Protein AF-A0A929CIF5-F1 (afdb_monomer_lite)

Structure (mmCIF, N/CA/C/O backbone):
data_AF-A0A929CIF5-F1
#
_entry.id   AF-A0A929CIF5-F1
#
loop_
_atom_site.group_PDB
_atom_site.id
_atom_site.type_symbol
_atom_site.label_atom_id
_atom_site.label_alt_id
_atom_site.label_comp_id
_atom_site.label_asym_id
_atom_site.label_entity_id
_atom_site.label_seq_id
_atom_site.pdbx_PDB_ins_code
_atom_site.Cartn_x
_atom_site.Cartn_y
_atom_site.Cartn_z
_atom_site.occupancy
_atom_site.B_iso_or_equiv
_atom_site.auth_seq_id
_atom_site.auth_comp_id
_atom_site.auth_asym_id
_atom_site.auth_atom_id
_atom_site.pdbx_PDB_model_num
ATOM 1 N N . MET A 1 1 ? -17.040 -9.966 1.116 1.00 68.62 1 MET A N 1
ATOM 2 C CA . MET A 1 1 ? -15.971 -8.940 1.026 1.00 68.62 1 MET A CA 1
ATOM 3 C C . MET A 1 1 ? -16.470 -7.531 1.376 1.00 68.62 1 MET A C 1
ATOM 5 O O . MET A 1 1 ? -15.858 -6.894 2.222 1.00 68.62 1 MET A O 1
ATOM 9 N N . ALA A 1 2 ? -17.588 -7.058 0.804 1.00 80.56 2 ALA A N 1
ATOM 10 C CA . ALA A 1 2 ? -18.139 -5.721 1.087 1.00 80.56 2 ALA A CA 1
ATOM 11 C C . ALA A 1 2 ? -18.519 -5.490 2.566 1.00 80.56 2 ALA A C 1
ATOM 13 O O . ALA A 1 2 ? -18.175 -4.453 3.127 1.00 80.56 2 ALA A O 1
ATOM 14 N N . LEU A 1 3 ? -19.137 -6.483 3.222 1.00 84.88 3 LEU A N 1
ATOM 15 C CA . LEU A 1 3 ? -19.516 -6.393 4.639 1.00 84.88 3 LEU A CA 1
ATOM 16 C C . LEU A 1 3 ? -18.300 -6.181 5.561 1.00 84.88 3 LEU A C 1
ATOM 18 O O . LEU A 1 3 ? -18.328 -5.298 6.412 1.00 84.88 3 LEU A O 1
ATOM 22 N N . LYS A 1 4 ? -17.202 -6.917 5.327 1.00 90.88 4 LYS A N 1
ATOM 23 C CA . LYS A 1 4 ? -15.953 -6.776 6.095 1.00 90.88 4 LYS A CA 1
ATOM 24 C C . LYS A 1 4 ? -15.358 -5.369 5.957 1.00 90.88 4 LYS A C 1
ATOM 26 O O . LYS A 1 4 ? -14.992 -4.757 6.953 1.00 90.88 4 LYS A O 1
ATOM 31 N N . LYS A 1 5 ? -15.304 -4.830 4.733 1.00 93.94 5 LYS A N 1
ATOM 32 C CA . LYS A 1 5 ? -14.804 -3.466 4.469 1.00 93.94 5 LYS A CA 1
ATOM 33 C C . LYS A 1 5 ? -15.626 -2.411 5.214 1.00 93.94 5 LYS A C 1
ATOM 35 O O . LYS A 1 5 ? -15.058 -1.503 5.814 1.00 93.94 5 LYS A O 1
ATOM 40 N N . ALA A 1 6 ? -16.954 -2.548 5.203 1.00 95.12 6 ALA A N 1
ATOM 41 C CA . ALA A 1 6 ? -17.851 -1.641 5.915 1.00 95.12 6 ALA A CA 1
ATOM 42 C C . ALA A 1 6 ? -17.635 -1.689 7.438 1.00 95.12 6 ALA A C 1
ATOM 44 O O . ALA A 1 6 ? -17.570 -0.639 8.073 1.00 95.12 6 ALA A O 1
ATOM 45 N N . GLN A 1 7 ? -17.453 -2.885 8.005 1.00 96.81 7 GLN A N 1
ATOM 46 C CA . GLN A 1 7 ? -17.146 -3.067 9.427 1.00 96.81 7 GLN A CA 1
ATOM 47 C C . GLN A 1 7 ? -15.808 -2.424 9.813 1.00 96.81 7 GLN A C 1
ATOM 49 O O . GLN A 1 7 ? -15.767 -1.639 10.756 1.00 96.81 7 GLN A O 1
ATOM 54 N N . LEU A 1 8 ? -14.740 -2.674 9.047 1.00 97.25 8 LEU A N 1
ATOM 55 C CA . LEU A 1 8 ? -13.418 -2.080 9.289 1.00 97.25 8 LEU A CA 1
ATOM 56 C C . LEU A 1 8 ? -13.447 -0.551 9.195 1.00 97.25 8 LEU A C 1
ATOM 58 O O . LEU A 1 8 ? -12.872 0.136 10.037 1.00 97.25 8 LEU A O 1
ATOM 62 N N . LYS A 1 9 ? -14.162 -0.003 8.203 1.00 97.50 9 LYS A N 1
ATOM 63 C CA . LYS A 1 9 ? -14.380 1.445 8.087 1.00 97.50 9 LYS A CA 1
ATOM 64 C C . LYS A 1 9 ? -15.074 1.998 9.334 1.00 97.50 9 LYS A C 1
ATOM 66 O O . LYS A 1 9 ? -14.633 3.010 9.871 1.00 97.50 9 LYS A O 1
ATOM 71 N N . GLN A 1 10 ? -16.149 1.352 9.786 1.00 97.88 10 GLN A N 1
ATOM 72 C CA . GLN A 1 10 ? -16.899 1.799 10.958 1.00 97.88 10 GLN A CA 1
ATOM 73 C C . GLN A 1 10 ? -16.046 1.745 12.232 1.00 97.88 10 GLN A C 1
ATOM 75 O O . GLN A 1 10 ? -16.053 2.695 13.012 1.00 97.88 10 GLN A O 1
ATOM 80 N N . GLN A 1 11 ? -15.272 0.675 12.412 1.00 97.94 11 GLN A N 1
ATOM 81 C CA . GLN A 1 11 ? -14.344 0.525 13.529 1.00 97.94 11 GLN A CA 1
ATOM 82 C C . GLN A 1 11 ? -13.265 1.615 13.520 1.00 97.94 11 GLN A C 1
ATOM 84 O O . GLN A 1 11 ? -12.994 2.216 14.556 1.00 97.94 11 GLN A O 1
ATOM 89 N N . LEU A 1 12 ? -12.687 1.927 12.355 1.00 97.69 12 LEU A N 1
ATOM 90 C CA . LEU A 1 12 ? -11.681 2.982 12.227 1.00 97.69 12 LEU A CA 1
ATOM 91 C C . LEU A 1 12 ? -12.240 4.354 12.633 1.00 97.69 12 LEU A C 1
ATOM 93 O O . LEU A 1 12 ? -11.580 5.095 13.357 1.00 97.69 12 LEU A O 1
ATOM 97 N N . ILE A 1 13 ? -13.469 4.671 12.210 1.00 97.81 13 ILE A N 1
ATOM 98 C CA . ILE A 1 13 ? -14.163 5.910 12.595 1.00 97.81 13 ILE A CA 1
ATOM 99 C C . ILE A 1 13 ? -14.363 5.970 14.113 1.00 97.81 13 ILE A C 1
ATOM 101 O O . ILE A 1 13 ? -14.107 7.009 14.715 1.00 97.81 13 ILE A O 1
ATOM 105 N N . GLN A 1 14 ? -14.784 4.869 14.741 1.00 97.62 14 GLN A N 1
ATOM 106 C CA . GLN A 1 14 ? -14.979 4.808 16.193 1.00 97.62 14 GLN A CA 1
ATOM 107 C C . GLN A 1 14 ? -13.669 4.996 16.965 1.00 97.62 14 GLN A C 1
ATOM 109 O O . GLN A 1 14 ? -13.640 5.758 17.927 1.00 97.62 14 GLN A O 1
ATOM 114 N N . LEU A 1 15 ? -12.584 4.348 16.530 1.00 97.25 15 LEU A N 1
ATOM 115 C CA . LEU A 1 15 ? -11.267 4.484 17.159 1.00 97.25 15 LEU A CA 1
ATOM 116 C C . LEU A 1 15 ? -10.730 5.916 17.057 1.00 97.25 15 LEU A C 1
ATOM 118 O O . LEU A 1 15 ? -10.212 6.447 18.034 1.00 97.25 15 LEU A O 1
ATOM 122 N N . LEU A 1 16 ? -10.892 6.555 15.895 1.00 95.94 16 LEU A N 1
ATOM 123 C CA . LEU A 1 16 ? -10.506 7.954 15.703 1.00 95.94 16 LEU A CA 1
ATOM 124 C C . LEU A 1 16 ? -11.373 8.912 16.528 1.00 95.94 16 LEU A C 1
ATOM 126 O O . LEU A 1 16 ? -10.845 9.857 17.100 1.00 95.94 16 LEU A O 1
ATOM 130 N N . ALA A 1 17 ? -12.682 8.666 16.623 1.00 94.88 17 ALA A N 1
ATOM 131 C CA . ALA A 1 17 ? -13.584 9.481 17.438 1.00 94.88 17 ALA A CA 1
ATOM 132 C C . ALA A 1 17 ? -13.286 9.375 18.944 1.00 94.88 17 ALA A C 1
ATOM 134 O O . ALA A 1 17 ? -13.526 10.327 19.680 1.00 94.88 17 ALA A O 1
ATOM 135 N N . ALA A 1 18 ? -12.757 8.235 19.397 1.00 92.19 18 ALA A N 1
ATOM 136 C CA . ALA A 1 18 ? -12.335 8.026 20.779 1.00 92.19 18 ALA A CA 1
ATOM 137 C C . ALA A 1 18 ? -10.953 8.629 21.101 1.00 92.19 18 ALA A C 1
ATOM 139 O O . ALA A 1 18 ? -10.559 8.657 22.266 1.00 92.19 18 ALA A O 1
ATOM 140 N N . PHE A 1 19 ? -10.197 9.094 20.100 1.00 93.00 19 PHE A N 1
ATOM 141 C CA . PHE A 1 19 ? -8.887 9.701 20.314 1.00 93.00 19 PHE A CA 1
ATOM 142 C C . PHE A 1 19 ? -9.020 11.149 20.813 1.00 93.00 19 PHE A C 1
ATOM 144 O O . PHE A 1 19 ? -9.493 12.036 20.102 1.00 93.00 19 PHE A O 1
ATOM 151 N N . GLU A 1 20 ? -8.564 11.408 22.038 1.00 86.31 20 GLU A N 1
ATOM 152 C CA . GLU A 1 20 ? -8.630 12.729 22.667 1.00 86.31 20 GLU A CA 1
ATOM 153 C C . GLU A 1 20 ? -7.431 13.615 22.284 1.00 86.31 20 GLU A C 1
ATOM 155 O O . GLU A 1 20 ? -6.310 13.412 22.747 1.00 86.31 20 GLU A O 1
ATOM 160 N N . THR A 1 21 ? -7.671 14.670 21.501 1.00 77.81 21 THR A N 1
ATOM 161 C CA . THR A 1 21 ? -6.631 15.618 21.047 1.00 77.81 21 THR A CA 1
ATOM 162 C C . THR A 1 21 ? -6.107 16.559 22.139 1.00 77.81 21 THR A C 1
ATOM 164 O O . THR A 1 21 ? -5.031 17.132 21.988 1.00 77.81 21 THR A O 1
ATOM 167 N N . GLY A 1 22 ? -6.851 16.720 23.239 1.00 75.56 22 GLY A N 1
ATOM 168 C CA . GLY A 1 22 ? -6.500 17.570 24.386 1.00 75.56 22 GLY A CA 1
ATOM 169 C C . GLY A 1 22 ? -6.109 16.797 25.648 1.00 75.56 22 GLY A C 1
ATOM 170 O O . GLY A 1 22 ? -6.148 17.362 26.742 1.00 75.56 22 GLY A O 1
ATOM 171 N N . SER A 1 23 ? -5.806 15.501 25.525 1.00 74.31 23 SER A N 1
ATOM 172 C CA . SER A 1 23 ? -5.568 14.637 26.681 1.00 74.31 23 SER A CA 1
ATOM 173 C C . SER A 1 23 ? -4.363 15.098 27.510 1.00 74.31 23 SER A C 1
ATOM 175 O O . SER A 1 23 ? -3.307 15.426 26.972 1.00 74.31 23 SER A O 1
ATOM 177 N N . ARG A 1 24 ? -4.495 15.062 28.844 1.00 83.12 24 ARG A N 1
ATOM 178 C CA . ARG A 1 24 ? -3.364 15.236 29.781 1.00 83.12 24 ARG A CA 1
ATOM 179 C C . ARG A 1 24 ? -2.474 13.990 29.874 1.00 83.12 24 ARG A C 1
ATOM 181 O O . ARG A 1 24 ? -1.503 14.001 30.628 1.00 83.12 24 ARG A O 1
ATOM 188 N N . ALA A 1 25 ? -2.827 12.916 29.167 1.00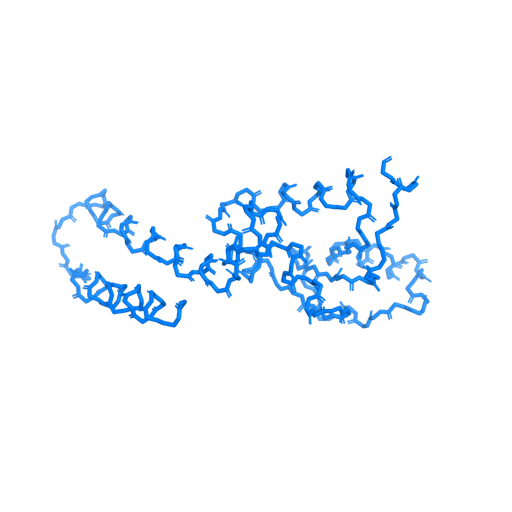 83.81 25 ALA A N 1
ATOM 189 C CA . ALA A 1 25 ? -2.033 11.700 29.102 1.00 83.81 25 ALA A CA 1
ATOM 190 C C . ALA A 1 25 ? -0.638 11.974 28.518 1.00 83.81 25 ALA A C 1
ATOM 192 O O . ALA A 1 25 ? -0.459 12.854 27.673 1.00 83.81 25 ALA A O 1
ATOM 193 N N . ASP A 1 26 ? 0.352 11.196 28.950 1.00 92.38 26 ASP A N 1
ATOM 194 C CA . ASP A 1 26 ? 1.717 11.307 28.446 1.00 92.38 26 ASP A CA 1
ATOM 195 C C . ASP A 1 26 ? 1.830 10.873 26.970 1.00 92.38 26 ASP A C 1
ATOM 197 O O . ASP A 1 26 ? 0.973 10.164 26.431 1.00 92.38 26 ASP A O 1
ATOM 201 N N . LEU A 1 27 ? 2.930 11.269 26.319 1.00 92.44 27 LEU A N 1
ATOM 202 C CA . LEU A 1 27 ? 3.179 11.006 24.898 1.00 92.44 27 LEU A CA 1
ATOM 203 C C . LEU A 1 27 ? 3.071 9.518 24.535 1.00 92.44 27 LEU A C 1
ATOM 205 O O . LEU A 1 27 ? 2.517 9.184 23.489 1.00 92.44 27 LEU A O 1
ATOM 209 N N . ARG A 1 28 ? 3.580 8.606 25.375 1.00 94.50 28 ARG A N 1
ATOM 210 C CA . ARG A 1 28 ? 3.541 7.172 25.069 1.00 94.50 28 ARG A CA 1
ATOM 211 C C . ARG A 1 28 ? 2.108 6.665 25.091 1.00 94.50 28 ARG A C 1
ATOM 213 O O . ARG A 1 28 ? 1.737 5.917 24.194 1.00 94.50 28 ARG A O 1
ATOM 220 N N . THR A 1 29 ? 1.305 7.083 26.063 1.00 93.50 29 THR A N 1
ATOM 221 C CA . THR A 1 29 ? -0.114 6.709 26.135 1.00 93.50 29 THR A CA 1
ATOM 222 C C . THR A 1 29 ? -0.882 7.173 24.894 1.00 93.50 29 THR A C 1
ATOM 224 O O . THR A 1 29 ? -1.651 6.397 24.328 1.00 93.50 29 THR A O 1
ATOM 227 N N . GLN A 1 30 ? -0.608 8.386 24.402 1.00 92.50 30 GLN A N 1
ATOM 228 C CA . GLN A 1 30 ? -1.197 8.892 23.155 1.00 92.50 30 GLN A CA 1
ATOM 229 C C . GLN A 1 30 ? -0.745 8.093 21.920 1.00 92.50 30 GLN A C 1
ATOM 231 O O . GLN A 1 30 ? -1.547 7.791 21.044 1.00 92.50 30 GLN A O 1
ATOM 236 N N . VAL A 1 31 ? 0.529 7.700 21.841 1.00 94.50 31 VAL A N 1
ATOM 237 C CA . VAL A 1 31 ? 1.014 6.845 20.742 1.00 94.50 31 VAL A CA 1
ATOM 238 C C . VAL A 1 31 ? 0.366 5.459 20.799 1.00 94.50 31 VAL A C 1
ATOM 240 O O . VAL A 1 31 ? -0.057 4.932 19.771 1.00 94.50 31 VAL A O 1
ATOM 243 N N . LEU A 1 32 ? 0.261 4.866 21.992 1.00 94.94 32 LEU A N 1
ATOM 244 C CA . LEU A 1 32 ? -0.341 3.546 22.179 1.00 94.94 32 LEU A CA 1
ATOM 245 C C . LEU A 1 32 ? -1.826 3.528 21.794 1.00 94.94 32 LEU A C 1
ATOM 247 O O . LEU A 1 32 ? -2.279 2.538 21.221 1.00 94.94 32 LEU A O 1
ATOM 251 N N . SER A 1 33 ? -2.571 4.612 22.036 1.00 94.56 33 SER A N 1
ATOM 252 C CA . SER A 1 33 ? -3.982 4.702 21.637 1.00 94.56 33 SER A CA 1
ATOM 253 C C . SER A 1 33 ? -4.184 4.770 20.117 1.00 94.56 33 SER A C 1
ATOM 255 O O . SER A 1 33 ? -5.259 4.423 19.630 1.00 94.56 33 SER A O 1
ATOM 257 N N . LEU A 1 34 ? -3.148 5.130 19.350 1.00 96.19 34 LEU A N 1
ATOM 258 C CA . LEU A 1 34 ? -3.170 5.112 17.884 1.00 96.19 34 LEU A CA 1
ATOM 259 C C . LEU A 1 34 ? -2.791 3.754 17.276 1.00 96.19 34 LEU A C 1
ATOM 261 O O . LEU A 1 34 ? -3.033 3.542 16.087 1.00 96.19 34 LEU A O 1
ATOM 265 N N . LEU A 1 35 ? -2.238 2.809 18.046 1.00 96.62 35 LEU A N 1
ATOM 266 C CA . LEU A 1 35 ? -1.887 1.488 17.505 1.00 96.62 35 LEU A CA 1
ATOM 267 C C . LEU A 1 35 ? -3.102 0.741 16.923 1.00 96.62 35 LEU A C 1
ATOM 269 O O . LEU A 1 35 ? -3.005 0.287 15.782 1.00 96.62 35 LEU A O 1
ATOM 273 N N . PRO A 1 36 ? -4.275 0.687 17.590 1.00 97.62 36 PRO A N 1
ATOM 274 C CA . PRO A 1 36 ? -5.460 0.057 17.007 1.00 97.62 36 PRO A CA 1
ATOM 275 C C . PRO A 1 36 ? -5.958 0.766 15.741 1.00 97.62 36 PRO A C 1
ATOM 277 O O . PRO A 1 36 ? -6.470 0.111 14.831 1.00 97.62 36 PRO A O 1
ATOM 280 N N . VAL A 1 37 ? -5.806 2.095 15.656 1.00 97.56 37 VAL A N 1
ATOM 281 C CA . VAL A 1 37 ? -6.139 2.882 14.453 1.00 97.56 37 VAL A CA 1
ATOM 282 C C . VAL A 1 37 ? -5.257 2.430 13.293 1.00 97.56 37 VAL A C 1
ATOM 284 O O . VAL A 1 37 ? -5.760 2.122 12.212 1.00 97.56 37 VAL A O 1
ATOM 287 N N . TRP A 1 38 ? -3.948 2.339 13.530 1.00 96.19 38 TRP A N 1
ATOM 288 C CA . TRP A 1 38 ? -2.979 1.867 12.546 1.00 96.19 38 TRP A CA 1
ATOM 289 C C . TRP A 1 38 ? -3.254 0.427 12.100 1.00 96.19 38 TRP A C 1
ATOM 291 O O . TRP A 1 38 ? -3.271 0.144 10.901 1.00 96.19 38 TRP A O 1
ATOM 301 N N . ASP A 1 39 ? -3.513 -0.481 13.041 1.00 97.00 39 ASP A N 1
ATOM 302 C CA . ASP A 1 39 ? -3.818 -1.880 12.736 1.00 97.00 39 ASP A CA 1
ATOM 303 C C . ASP A 1 39 ? -5.100 -2.023 11.909 1.00 97.00 39 ASP A C 1
ATOM 305 O O . ASP A 1 39 ? -5.097 -2.706 10.881 1.00 97.00 39 ASP A O 1
ATOM 309 N N . THR A 1 40 ? -6.156 -1.293 12.277 1.00 97.81 40 THR A N 1
ATOM 310 C CA . THR A 1 40 ? -7.430 -1.290 11.542 1.00 97.81 40 THR A CA 1
ATOM 311 C C . THR A 1 40 ? -7.270 -0.688 10.144 1.00 97.81 40 THR A C 1
ATOM 313 O O . THR A 1 40 ? -7.834 -1.206 9.179 1.00 97.81 40 THR A O 1
ATOM 316 N N . LEU A 1 41 ? -6.472 0.376 9.995 1.00 96.81 41 LEU A N 1
ATOM 317 C CA . LEU A 1 41 ? -6.182 0.983 8.695 1.00 96.81 41 LEU A CA 1
ATOM 318 C C . LEU A 1 41 ? -5.433 0.014 7.769 1.00 96.81 41 LEU A C 1
ATOM 320 O O . LEU A 1 41 ? -5.801 -0.115 6.599 1.00 96.81 41 LEU A O 1
ATOM 324 N N . LYS A 1 42 ? -4.418 -0.698 8.277 1.00 95.75 42 LYS A N 1
ATOM 325 C CA . LYS A 1 42 ? -3.713 -1.740 7.509 1.00 95.75 42 LYS A CA 1
ATOM 326 C C . LYS A 1 42 ? -4.662 -2.858 7.091 1.00 95.75 42 LYS A C 1
ATOM 328 O O . LYS A 1 42 ? -4.617 -3.308 5.944 1.00 95.75 42 LYS A O 1
ATOM 333 N N . GLU A 1 43 ? -5.523 -3.318 7.996 1.00 95.69 43 GLU A N 1
ATOM 334 C CA . GLU A 1 43 ? -6.488 -4.365 7.667 1.00 95.69 43 GLU A CA 1
ATOM 335 C C . GLU A 1 43 ? -7.481 -3.889 6.597 1.00 95.69 43 GLU A C 1
ATOM 337 O O . GLU A 1 43 ? -7.755 -4.612 5.636 1.00 95.69 43 GLU A O 1
ATOM 342 N N . LEU A 1 44 ? -7.955 -2.644 6.693 1.00 96.56 44 LEU A N 1
ATOM 343 C CA . LEU A 1 44 ? -8.808 -2.040 5.673 1.00 96.56 44 LEU A CA 1
ATOM 344 C C . LEU A 1 44 ? -8.097 -1.979 4.315 1.00 96.56 44 LEU A C 1
ATOM 346 O O . LEU A 1 44 ? -8.665 -2.445 3.327 1.00 96.56 44 LEU A O 1
ATOM 350 N N . GLY A 1 45 ? -6.860 -1.476 4.269 1.00 95.75 45 GLY A N 1
ATOM 351 C CA . GLY A 1 45 ? -6.054 -1.384 3.048 1.00 95.75 45 GLY A CA 1
ATOM 352 C C . GLY A 1 45 ? -5.815 -2.742 2.389 1.00 95.75 45 GLY A C 1
ATOM 353 O O . GLY A 1 45 ? -6.129 -2.930 1.215 1.00 95.75 45 GLY A O 1
ATOM 354 N N . THR A 1 46 ? -5.364 -3.736 3.157 1.00 95.38 46 THR A N 1
ATOM 355 C CA . THR A 1 46 ? -5.144 -5.097 2.635 1.00 95.38 46 THR A CA 1
ATOM 356 C C . THR A 1 46 ? -6.433 -5.776 2.177 1.00 95.38 46 THR A C 1
ATOM 358 O O . THR A 1 46 ? -6.401 -6.536 1.211 1.00 95.38 46 THR A O 1
ATOM 361 N N . SER A 1 47 ? -7.579 -5.469 2.797 1.00 94.75 47 SER A N 1
ATOM 362 C CA . SER A 1 47 ? -8.878 -6.015 2.388 1.00 94.75 47 SER A CA 1
ATOM 363 C C . SER A 1 47 ? -9.366 -5.507 1.026 1.00 94.75 47 SER A C 1
ATOM 365 O O . SER A 1 47 ? -10.322 -6.062 0.475 1.00 94.75 47 SER A O 1
ATOM 367 N N . LEU A 1 48 ? -8.755 -4.445 0.479 1.00 94.31 48 LEU A N 1
ATOM 368 C CA . LEU A 1 48 ? -9.078 -3.932 -0.853 1.00 94.31 48 LEU A CA 1
ATOM 369 C C . LEU A 1 48 ? -8.741 -4.949 -1.943 1.00 94.31 48 LEU A C 1
ATOM 371 O O . LEU A 1 48 ? -9.492 -5.037 -2.914 1.00 94.31 48 LEU A O 1
ATOM 375 N N . VAL A 1 49 ? -7.690 -5.745 -1.733 1.00 93.69 49 VAL A N 1
ATOM 376 C CA . VAL A 1 49 ? -7.273 -6.818 -2.636 1.00 93.69 49 VAL A CA 1
ATOM 377 C C . 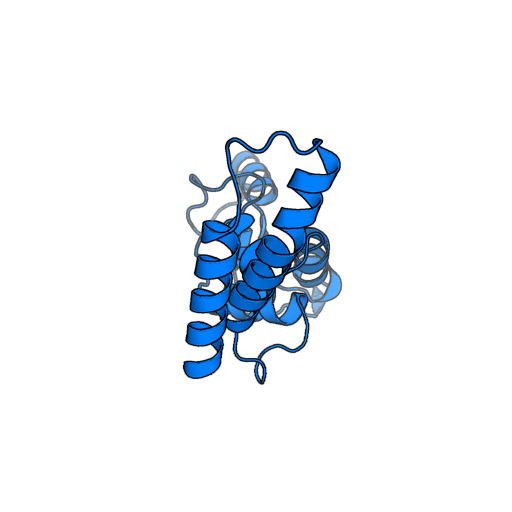VAL A 1 49 ? -8.003 -8.122 -2.278 1.00 93.69 49 VAL A C 1
ATOM 379 O O . VAL A 1 49 ? -8.041 -8.494 -1.101 1.00 93.69 49 VAL A O 1
ATOM 382 N N . PRO A 1 50 ? -8.583 -8.840 -3.257 1.00 91.06 50 PRO A N 1
ATOM 383 C CA . PRO A 1 50 ? -9.208 -10.136 -3.014 1.00 91.06 50 PRO A CA 1
ATOM 384 C C . PRO A 1 50 ? -8.232 -11.158 -2.405 1.00 91.06 50 PRO A C 1
ATOM 386 O O . PRO A 1 50 ? -7.136 -11.376 -2.919 1.00 91.06 50 PRO A O 1
ATOM 389 N N . ALA A 1 51 ? -8.627 -11.788 -1.295 1.00 86.50 51 ALA A N 1
ATOM 390 C CA . ALA A 1 51 ? -7.768 -12.708 -0.538 1.00 86.50 51 ALA A CA 1
ATOM 391 C C . ALA A 1 51 ? -7.476 -14.031 -1.275 1.00 86.50 51 ALA A C 1
ATOM 393 O O . ALA A 1 51 ? -6.473 -14.689 -1.007 1.00 86.50 51 ALA A O 1
ATOM 394 N N . ASP A 1 52 ? -8.353 -14.419 -2.197 1.00 89.19 52 ASP A N 1
ATOM 395 C CA . ASP A 1 52 ? -8.177 -15.540 -3.121 1.00 89.19 52 ASP A CA 1
ATOM 396 C C . ASP A 1 52 ? -7.121 -15.248 -4.197 1.00 89.19 52 ASP A C 1
ATOM 398 O O . ASP A 1 52 ? -6.421 -16.164 -4.625 1.00 89.19 52 ASP A O 1
ATOM 402 N N . MET A 1 53 ? -6.954 -13.977 -4.572 1.00 84.69 53 MET A N 1
ATOM 403 C CA . MET A 1 53 ? -5.984 -13.534 -5.578 1.00 84.69 53 MET A CA 1
ATOM 404 C C . MET A 1 53 ? -4.595 -13.237 -4.999 1.00 84.69 53 MET A C 1
ATOM 406 O O . MET A 1 53 ? -3.606 -13.309 -5.726 1.00 84.69 53 MET A O 1
ATOM 410 N N . ALA A 1 54 ? -4.492 -12.897 -3.708 1.00 88.56 54 ALA A N 1
ATOM 411 C CA . ALA A 1 54 ? -3.229 -12.483 -3.100 1.00 88.56 54 ALA A CA 1
ATOM 412 C C . ALA A 1 54 ? -3.108 -12.890 -1.624 1.00 88.56 54 ALA A C 1
ATOM 414 O O . ALA A 1 54 ? -3.814 -12.374 -0.754 1.00 88.56 54 ALA A O 1
ATOM 415 N N . LYS A 1 55 ? -2.147 -13.774 -1.323 1.00 89.75 55 LYS A N 1
ATOM 416 C CA . LYS A 1 55 ? -1.946 -14.332 0.028 1.00 89.75 55 LYS A CA 1
ATOM 417 C C . LYS A 1 55 ? -0.867 -13.598 0.822 1.00 89.75 55 LYS A C 1
ATOM 419 O O . LYS A 1 55 ? -0.915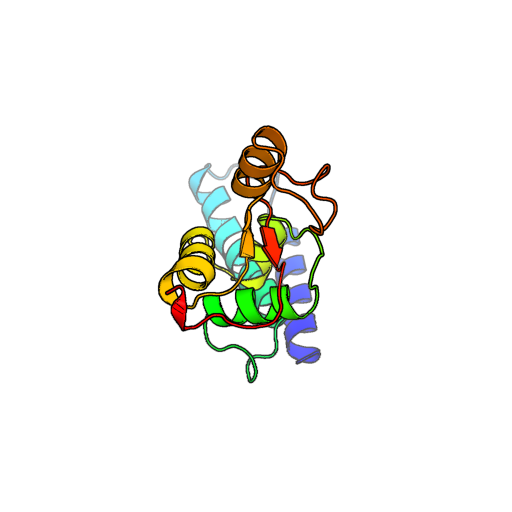 -13.572 2.049 1.00 89.75 55 LYS A O 1
ATOM 424 N N . SER A 1 56 ? 0.084 -12.961 0.143 1.00 95.06 56 SER A N 1
ATOM 425 C CA . SER A 1 56 ? 1.177 -12.208 0.761 1.00 95.06 56 SER A CA 1
ATOM 426 C C . SER A 1 56 ? 1.140 -10.718 0.407 1.00 95.06 56 SER A C 1
ATOM 428 O O . SER A 1 56 ? 0.443 -10.291 -0.513 1.00 95.06 56 SER A O 1
ATOM 430 N N . ALA A 1 57 ? 1.917 -9.903 1.129 1.00 96.31 57 ALA A N 1
ATOM 431 C CA . ALA A 1 57 ? 2.088 -8.488 0.790 1.00 96.31 57 ALA A CA 1
ATOM 432 C C . ALA A 1 57 ? 2.650 -8.310 -0.627 1.00 96.31 57 ALA A C 1
ATOM 434 O O . ALA A 1 57 ? 2.195 -7.440 -1.359 1.00 96.31 57 ALA A O 1
ATOM 435 N N . ARG A 1 58 ? 3.587 -9.176 -1.033 1.00 97.19 58 ARG A N 1
ATOM 436 C CA . ARG A 1 58 ? 4.152 -9.176 -2.384 1.00 97.19 58 ARG A CA 1
ATOM 437 C C . ARG A 1 58 ? 3.087 -9.457 -3.441 1.00 97.19 58 ARG A C 1
ATOM 439 O O . ARG A 1 58 ? 3.012 -8.723 -4.420 1.00 97.19 58 ARG A O 1
ATOM 446 N N . ASP A 1 59 ? 2.239 -10.460 -3.213 1.00 96.62 59 ASP A N 1
ATOM 447 C CA . ASP A 1 59 ? 1.159 -10.799 -4.147 1.00 96.62 59 ASP A CA 1
ATOM 448 C C . ASP A 1 59 ? 0.160 -9.646 -4.268 1.00 96.62 59 ASP A C 1
ATOM 450 O O . ASP A 1 59 ? -0.288 -9.342 -5.366 1.00 96.62 59 ASP A O 1
ATOM 454 N N . ARG A 1 60 ? -0.154 -8.960 -3.157 1.00 97.69 60 ARG A N 1
ATOM 455 C CA . ARG A 1 60 ? -1.048 -7.790 -3.168 1.00 97.69 60 ARG A CA 1
ATOM 456 C C . ARG A 1 60 ? -0.463 -6.630 -3.966 1.00 97.69 60 ARG A C 1
ATOM 458 O O . ARG A 1 60 ? -1.185 -6.016 -4.746 1.00 97.69 60 ARG A O 1
ATOM 465 N N . ILE A 1 61 ? 0.830 -6.355 -3.792 1.00 97.81 61 ILE A N 1
ATOM 466 C CA . ILE A 1 61 ? 1.549 -5.329 -4.559 1.00 97.81 61 ILE A CA 1
ATOM 467 C C . ILE A 1 61 ? 1.510 -5.667 -6.052 1.00 97.81 61 ILE A C 1
ATOM 469 O O . ILE A 1 61 ? 1.113 -4.828 -6.856 1.00 97.81 61 ILE A O 1
ATOM 473 N N . LEU A 1 62 ? 1.876 -6.898 -6.420 1.00 97.00 62 LEU A N 1
ATOM 474 C CA . LEU A 1 62 ? 1.881 -7.333 -7.815 1.00 97.00 62 LEU A CA 1
ATOM 475 C C . LEU A 1 62 ? 0.481 -7.290 -8.430 1.00 97.00 62 LEU A C 1
ATOM 477 O O . LEU A 1 62 ? 0.316 -6.792 -9.539 1.00 97.00 62 LEU A O 1
ATOM 481 N N . PHE A 1 63 ? -0.524 -7.794 -7.710 1.00 96.94 63 PHE A N 1
ATOM 482 C CA . PHE A 1 63 ? -1.913 -7.750 -8.149 1.00 96.94 63 PHE A CA 1
ATOM 483 C C . PHE A 1 63 ? -2.324 -6.315 -8.476 1.00 96.94 63 PHE A C 1
ATOM 485 O O . PHE A 1 63 ? -2.837 -6.074 -9.564 1.00 96.94 63 PHE A O 1
ATOM 492 N N . TYR A 1 64 ? -2.051 -5.373 -7.567 1.00 97.62 64 TYR A N 1
ATOM 493 C CA . TYR A 1 64 ? -2.406 -3.969 -7.741 1.00 97.62 64 TYR A CA 1
ATOM 494 C C . TYR A 1 64 ? -1.697 -3.334 -8.942 1.00 97.62 64 TYR A C 1
ATOM 496 O O . TYR A 1 64 ? -2.364 -2.753 -9.790 1.00 97.62 64 TYR A O 1
ATOM 504 N N . LEU A 1 65 ? -0.378 -3.514 -9.073 1.00 97.12 65 LEU A N 1
ATOM 505 C CA . LEU A 1 65 ? 0.396 -2.994 -10.208 1.00 97.12 65 LEU A CA 1
ATOM 506 C C . LEU A 1 65 ? -0.122 -3.515 -11.557 1.00 97.12 65 LEU A C 1
ATOM 508 O O . LEU A 1 65 ? -0.219 -2.756 -12.514 1.00 97.12 65 LEU A O 1
ATOM 512 N N . ARG A 1 66 ? -0.514 -4.792 -11.627 1.00 96.31 66 ARG A N 1
ATOM 513 C CA . ARG A 1 66 ? -1.071 -5.399 -12.847 1.00 96.31 66 ARG A CA 1
ATOM 514 C C . ARG A 1 66 ? -2.468 -4.902 -13.211 1.00 96.31 66 ARG A C 1
ATOM 516 O O . ARG A 1 66 ? -2.890 -5.113 -14.337 1.00 96.31 66 ARG A O 1
ATOM 523 N N . GLN A 1 67 ? -3.200 -4.278 -12.286 1.00 96.25 67 GLN A N 1
ATOM 524 C CA . GLN A 1 67 ? -4.473 -3.631 -12.630 1.00 96.25 67 GLN A CA 1
ATOM 525 C C . GLN A 1 67 ? -4.268 -2.284 -13.336 1.00 96.25 67 GLN A C 1
ATOM 527 O O . GLN A 1 67 ? -5.191 -1.801 -13.985 1.00 96.25 67 GLN A O 1
ATOM 532 N N . TYR A 1 68 ? -3.082 -1.684 -13.199 1.00 95.94 68 TYR A N 1
ATOM 533 C CA . TYR A 1 68 ? -2.775 -0.340 -13.688 1.00 95.94 68 TYR A CA 1
ATOM 534 C C . TYR A 1 68 ? -1.413 -0.314 -14.406 1.00 95.94 68 TYR A C 1
ATOM 536 O O . TYR A 1 68 ? -0.487 0.376 -13.964 1.00 95.94 68 TYR A O 1
ATOM 544 N N . PRO A 1 69 ? -1.248 -1.091 -15.493 1.00 94.06 69 PRO A N 1
ATOM 545 C CA . PRO A 1 69 ? -0.029 -1.051 -16.292 1.00 94.06 69 PRO A CA 1
ATOM 546 C C . PRO A 1 69 ? 0.194 0.354 -16.858 1.00 94.06 69 PRO A C 1
ATOM 548 O O . PRO A 1 69 ? -0.753 1.078 -17.163 1.00 94.06 69 PRO A O 1
ATOM 551 N N . CYS A 1 70 ? 1.460 0.746 -16.988 1.00 92.94 70 CYS A N 1
ATOM 552 C CA . CYS A 1 70 ? 1.882 2.054 -17.492 1.00 92.94 70 CYS A CA 1
ATOM 553 C C . CYS A 1 70 ? 1.315 3.265 -16.722 1.00 92.94 70 CYS A C 1
ATOM 555 O O . CYS A 1 70 ? 1.346 4.385 -17.230 1.00 92.94 70 CYS A O 1
ATOM 557 N N . GLN A 1 71 ? 0.838 3.068 -15.490 1.00 94.75 71 GLN A N 1
ATOM 558 C CA . GLN A 1 71 ? 0.381 4.136 -14.608 1.00 94.75 71 GLN A CA 1
ATOM 559 C C . GLN A 1 71 ? 1.379 4.355 -13.465 1.00 94.75 71 GLN A C 1
ATOM 561 O O . GLN A 1 71 ? 1.895 3.401 -12.881 1.00 94.75 71 GLN A O 1
ATOM 566 N N . ILE A 1 72 ? 1.644 5.621 -13.131 1.00 95.81 72 ILE A N 1
ATOM 567 C CA . ILE A 1 72 ? 2.460 5.975 -11.965 1.00 95.81 72 ILE A CA 1
ATOM 568 C C . ILE A 1 72 ? 1.671 5.625 -10.701 1.00 95.81 72 ILE A C 1
ATOM 570 O O . ILE A 1 72 ? 0.605 6.186 -10.452 1.00 95.81 72 ILE A O 1
ATOM 574 N N . ILE A 1 73 ? 2.227 4.719 -9.902 1.00 97.25 73 ILE A N 1
ATOM 575 C CA . ILE A 1 73 ? 1.703 4.289 -8.611 1.00 97.25 73 ILE A CA 1
ATOM 576 C C . ILE A 1 73 ? 2.625 4.800 -7.511 1.00 97.25 73 ILE A C 1
ATOM 578 O O . ILE A 1 73 ? 3.824 4.510 -7.483 1.00 97.25 73 ILE A O 1
ATOM 582 N N . SER A 1 74 ? 2.062 5.547 -6.568 1.00 96.88 74 SER A N 1
ATOM 583 C CA . SER A 1 74 ? 2.840 6.130 -5.484 1.00 96.88 74 SER A CA 1
ATOM 584 C C . SER A 1 74 ? 3.252 5.105 -4.429 1.00 96.88 74 SER A C 1
ATOM 586 O O . SER A 1 74 ? 2.554 4.122 -4.159 1.00 96.88 74 SER A O 1
ATOM 588 N N . HIS A 1 75 ? 4.352 5.377 -3.723 1.00 95.50 75 HIS A N 1
ATOM 589 C CA . HIS A 1 75 ? 4.756 4.566 -2.564 1.00 95.50 75 HIS A CA 1
ATOM 590 C C . HIS A 1 75 ? 3.645 4.410 -1.510 1.00 95.50 75 HIS A C 1
ATOM 592 O O . HIS A 1 75 ? 3.561 3.380 -0.840 1.00 95.50 75 HIS A O 1
ATOM 598 N N . LYS A 1 76 ? 2.783 5.424 -1.345 1.00 96.56 76 LYS A N 1
ATOM 599 C CA . LYS A 1 76 ? 1.684 5.398 -0.369 1.00 96.56 76 LYS A CA 1
ATOM 600 C C . LYS A 1 76 ? 0.612 4.396 -0.767 1.00 96.56 76 LYS A C 1
ATOM 602 O O . LYS A 1 76 ? 0.119 3.679 0.099 1.00 96.56 76 LYS A O 1
ATOM 607 N N . GLU A 1 77 ? 0.287 4.309 -2.053 1.00 97.81 77 GLU A N 1
ATOM 608 C CA . GLU A 1 77 ? -0.632 3.292 -2.570 1.00 97.81 77 GLU A CA 1
ATOM 609 C C . GLU A 1 77 ? -0.076 1.891 -2.322 1.00 97.81 77 GLU A C 1
ATOM 611 O O . GLU A 1 77 ? -0.770 1.050 -1.748 1.00 97.81 77 GLU A O 1
ATOM 616 N N . ILE A 1 78 ? 1.206 1.674 -2.640 1.00 97.75 78 ILE A N 1
ATOM 617 C CA . ILE A 1 78 ? 1.895 0.403 -2.383 1.00 97.75 78 ILE A CA 1
ATOM 618 C C . ILE A 1 78 ? 1.853 0.048 -0.894 1.00 97.75 78 ILE A C 1
ATOM 620 O O . ILE A 1 78 ? 1.518 -1.082 -0.544 1.00 97.75 78 ILE A O 1
ATOM 624 N N . MET A 1 79 ? 2.137 1.001 -0.005 1.00 96.62 79 MET A N 1
ATOM 625 C CA . MET A 1 79 ? 2.073 0.794 1.443 1.00 96.62 79 MET A CA 1
ATOM 626 C C . MET A 1 79 ? 0.665 0.385 1.906 1.00 96.62 79 MET A C 1
ATOM 628 O O . MET A 1 79 ? 0.535 -0.543 2.709 1.00 96.62 79 MET A O 1
ATOM 632 N N . ILE A 1 80 ? -0.383 1.035 1.384 1.00 97.25 80 ILE A N 1
ATOM 633 C CA . ILE A 1 80 ? -1.784 0.740 1.722 1.00 97.25 80 ILE A CA 1
ATOM 634 C C . ILE A 1 80 ? -2.154 -0.690 1.312 1.00 97.25 80 ILE A C 1
ATOM 636 O O . ILE A 1 80 ? -2.706 -1.432 2.127 1.00 97.25 80 ILE A O 1
ATOM 640 N N . VAL A 1 81 ? -1.837 -1.104 0.080 1.00 97.19 81 VAL A N 1
ATOM 641 C CA . VAL A 1 81 ? -2.197 -2.450 -0.409 1.00 97.19 81 VAL A CA 1
ATOM 642 C C . VAL A 1 81 ? -1.316 -3.545 0.197 1.00 97.19 81 VAL A C 1
ATOM 644 O O . VAL A 1 81 ? -1.785 -4.655 0.465 1.00 97.19 81 VAL A O 1
ATOM 647 N N . ALA A 1 82 ? -0.043 -3.249 0.468 1.00 96.88 82 ALA A N 1
ATOM 648 C CA . ALA A 1 82 ? 0.883 -4.190 1.087 1.00 96.88 82 ALA A CA 1
ATOM 649 C C . ALA A 1 82 ? 0.509 -4.468 2.549 1.00 96.88 82 ALA A C 1
ATOM 651 O O . ALA A 1 82 ? 0.573 -5.622 2.988 1.00 96.88 82 ALA A O 1
ATOM 652 N N . GLY A 1 83 ? 0.105 -3.430 3.291 1.00 95.88 83 GLY A N 1
ATOM 653 C CA . GLY A 1 83 ? -0.225 -3.506 4.717 1.00 95.88 83 GLY A CA 1
ATOM 654 C C . GLY A 1 83 ? 0.980 -3.737 5.631 1.00 95.88 83 GLY A C 1
ATOM 655 O O . GLY A 1 83 ? 0.811 -4.220 6.748 1.00 95.88 83 GLY A O 1
ATOM 656 N N . ILE A 1 84 ? 2.194 -3.444 5.157 1.00 95.19 84 ILE A N 1
ATOM 657 C CA . ILE A 1 84 ? 3.459 -3.595 5.892 1.00 95.19 84 ILE A CA 1
ATOM 658 C C . ILE A 1 84 ? 4.382 -2.406 5.603 1.00 95.19 84 ILE A C 1
ATOM 660 O O . ILE A 1 84 ? 4.267 -1.793 4.545 1.00 95.19 84 ILE A O 1
ATOM 664 N N . SER A 1 85 ? 5.322 -2.107 6.504 1.00 92.38 85 SER A N 1
ATOM 665 C CA . SER A 1 85 ? 6.354 -1.075 6.293 1.00 92.38 85 SER A CA 1
ATOM 666 C C . SER A 1 85 ? 7.425 -1.508 5.287 1.00 92.38 85 SER A C 1
ATOM 668 O O . SER A 1 85 ? 7.875 -0.703 4.482 1.00 92.38 85 SER A O 1
ATOM 670 N N . GLU A 1 86 ? 7.775 -2.798 5.273 1.00 94.56 86 GLU A N 1
ATOM 671 C CA . GLU A 1 86 ? 8.829 -3.382 4.424 1.00 94.56 86 GLU A CA 1
ATOM 672 C C . GLU A 1 86 ? 8.399 -3.597 2.960 1.00 94.56 86 GLU A C 1
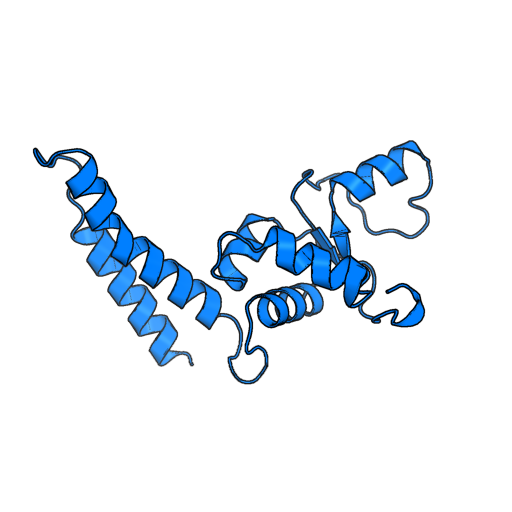ATOM 674 O O . GLU A 1 86 ? 8.873 -4.503 2.267 1.00 94.56 86 GLU A O 1
ATOM 679 N N . TRP A 1 87 ? 7.467 -2.784 2.463 1.00 96.25 87 TRP A N 1
ATOM 680 C CA . TRP A 1 87 ? 6.926 -2.907 1.111 1.00 96.25 87 TRP A CA 1
ATOM 681 C C . TRP A 1 87 ? 8.001 -2.683 0.035 1.00 96.25 87 TRP A C 1
ATOM 683 O O . TRP A 1 87 ? 7.990 -3.375 -0.981 1.00 96.25 87 TRP A O 1
ATOM 693 N N . ALA A 1 88 ? 8.980 -1.800 0.273 1.00 95.44 88 ALA A N 1
ATOM 694 C CA . ALA A 1 88 ? 10.044 -1.499 -0.691 1.00 95.44 88 ALA A CA 1
ATOM 695 C C . ALA A 1 88 ? 10.901 -2.736 -0.993 1.00 95.44 88 ALA A C 1
ATOM 697 O O . ALA A 1 88 ? 11.269 -2.991 -2.142 1.00 95.44 88 ALA A O 1
ATOM 698 N N . ARG A 1 89 ? 11.150 -3.565 0.031 1.00 96.12 89 ARG A N 1
ATOM 699 C CA . ARG A 1 89 ? 11.830 -4.852 -0.138 1.00 96.12 89 ARG A CA 1
ATOM 700 C C . ARG A 1 89 ? 11.020 -5.796 -1.025 1.00 96.12 89 ARG A C 1
ATOM 702 O O . ARG A 1 89 ? 11.586 -6.425 -1.911 1.00 96.12 89 ARG A O 1
ATOM 709 N N . ARG A 1 90 ? 9.702 -5.868 -0.828 1.00 97.62 90 ARG A N 1
ATOM 710 C CA . ARG A 1 90 ? 8.815 -6.723 -1.635 1.00 97.62 90 ARG A CA 1
ATOM 711 C C . ARG A 1 90 ? 8.738 -6.274 -3.096 1.00 97.62 90 ARG A C 1
ATOM 713 O O . ARG A 1 90 ? 8.709 -7.123 -3.979 1.00 97.62 90 ARG A O 1
ATOM 720 N N . VAL A 1 91 ? 8.763 -4.966 -3.362 1.00 96.69 91 VAL A N 1
ATOM 721 C CA . VAL A 1 91 ? 8.859 -4.438 -4.735 1.00 96.69 91 VAL A CA 1
ATOM 722 C C . VAL A 1 91 ? 10.199 -4.813 -5.372 1.00 96.69 91 VAL A C 1
ATOM 724 O O . VAL A 1 91 ? 10.238 -5.223 -6.529 1.00 96.69 91 VAL A O 1
ATOM 727 N N . ARG A 1 92 ? 11.305 -4.725 -4.620 1.00 95.25 92 ARG A N 1
ATOM 728 C CA . ARG A 1 92 ? 12.622 -5.152 -5.112 1.00 95.25 92 ARG A CA 1
ATOM 729 C C . ARG A 1 92 ? 12.650 -6.637 -5.465 1.00 95.25 92 ARG A C 1
ATOM 731 O O . ARG A 1 92 ? 13.197 -6.970 -6.506 1.00 95.25 92 ARG A O 1
ATOM 738 N N . GLU A 1 93 ? 12.059 -7.499 -4.645 1.00 95.81 93 GLU A N 1
ATOM 739 C CA . GLU A 1 93 ? 11.934 -8.929 -4.961 1.00 95.81 93 GLU A CA 1
ATOM 740 C C . GLU A 1 93 ? 11.176 -9.134 -6.270 1.00 95.81 93 GLU A C 1
ATOM 742 O O . GLU A 1 93 ? 11.668 -9.836 -7.143 1.00 95.81 93 GLU A O 1
ATOM 747 N N . LEU A 1 94 ? 10.025 -8.471 -6.452 1.00 95.94 94 LEU A N 1
ATOM 748 C CA . LEU A 1 94 ? 9.263 -8.566 -7.703 1.00 95.94 94 LEU A CA 1
ATOM 749 C C . LEU A 1 94 ? 10.113 -8.211 -8.927 1.00 95.94 94 LEU A C 1
ATOM 751 O O . LEU A 1 94 ? 10.023 -8.895 -9.940 1.00 95.94 94 LEU A O 1
ATOM 755 N N . ARG A 1 95 ? 10.947 -7.176 -8.813 1.00 93.56 95 ARG A N 1
ATOM 756 C CA . ARG A 1 95 ? 11.843 -6.725 -9.884 1.00 93.56 95 ARG A CA 1
ATOM 757 C C . ARG A 1 95 ? 12.990 -7.687 -10.151 1.00 93.56 95 ARG A C 1
ATOM 759 O O . ARG A 1 95 ? 13.224 -8.041 -11.294 1.00 93.56 95 ARG A O 1
ATOM 766 N N . VAL A 1 96 ? 13.726 -8.037 -9.101 1.00 92.00 96 VAL A N 1
ATOM 767 C CA . VAL A 1 96 ? 15.019 -8.721 -9.218 1.00 92.00 96 VAL A CA 1
ATOM 768 C C . VAL A 1 96 ? 14.842 -10.229 -9.215 1.00 92.00 96 VAL A C 1
ATOM 770 O O . VAL A 1 96 ? 15.373 -10.889 -10.078 1.00 92.00 96 VAL A O 1
ATOM 773 N N . GLU A 1 97 ? 14.082 -10.782 -8.274 1.00 93.38 97 GLU A N 1
ATOM 774 C CA . GLU A 1 97 ? 13.973 -12.239 -8.100 1.00 93.38 97 GLU A CA 1
ATOM 775 C C . GLU A 1 97 ? 12.852 -12.854 -8.944 1.00 93.38 97 GLU A C 1
ATOM 777 O O . GLU A 1 97 ? 12.854 -14.049 -9.221 1.00 93.38 97 GLU A O 1
ATOM 782 N N . TYR A 1 98 ? 11.845 -12.054 -9.307 1.00 92.19 98 TYR A N 1
ATOM 783 C CA . TYR A 1 98 ? 10.698 -12.515 -10.090 1.00 92.19 98 TYR A CA 1
ATOM 784 C C . TYR A 1 98 ? 10.634 -11.885 -11.482 1.00 92.19 98 TYR A C 1
ATOM 786 O O . TYR A 1 98 ? 9.701 -12.212 -12.213 1.00 92.19 98 TYR A O 1
ATOM 794 N N . GLY A 1 99 ? 11.566 -11.000 -11.848 1.00 93.12 99 GLY A N 1
ATOM 795 C CA . GLY A 1 99 ? 11.684 -10.480 -13.212 1.00 93.12 99 GLY A CA 1
ATOM 796 C C . GLY A 1 99 ? 10.489 -9.661 -13.712 1.00 93.12 99 GLY A C 1
ATOM 797 O O . GLY A 1 99 ? 10.203 -9.610 -14.908 1.00 93.12 99 GLY A O 1
ATOM 798 N N . TRP A 1 100 ? 9.730 -9.034 -12.811 1.00 95.56 100 TRP A N 1
ATOM 799 C CA . TRP A 1 100 ? 8.678 -8.103 -13.216 1.00 95.56 100 TRP A CA 1
ATOM 800 C C . TRP A 1 100 ? 9.286 -6.779 -13.670 1.00 95.56 100 TRP A C 1
ATOM 802 O O . TRP A 1 100 ? 10.090 -6.179 -12.951 1.00 95.56 100 TRP A O 1
ATOM 812 N N . SER A 1 101 ? 8.830 -6.280 -14.822 1.00 93.75 101 SER A N 1
ATOM 813 C CA . SER A 1 101 ? 9.265 -5.006 -15.405 1.00 93.75 101 SER A CA 1
ATOM 814 C C . SER A 1 101 ? 8.673 -3.804 -14.656 1.00 93.75 101 SER A C 1
ATOM 816 O O . SER A 1 101 ? 7.825 -3.065 -15.155 1.00 93.75 101 SER A O 1
ATOM 818 N N . ILE A 1 102 ? 9.079 -3.640 -13.397 1.00 94.81 102 ILE A N 1
ATOM 819 C CA . ILE A 1 102 ? 8.685 -2.526 -12.537 1.00 94.81 102 ILE A CA 1
ATOM 820 C C . ILE A 1 102 ? 9.851 -1.544 -12.479 1.00 94.81 102 ILE A C 1
ATOM 822 O O . ILE A 1 102 ? 10.955 -1.883 -12.041 1.00 94.81 102 ILE A O 1
ATOM 826 N N . MET A 1 103 ? 9.593 -0.308 -12.876 1.00 93.38 103 MET A N 1
ATOM 827 C CA . MET A 1 103 ? 10.553 0.785 -12.831 1.00 93.38 103 MET A CA 1
ATOM 828 C C . MET A 1 103 ? 10.225 1.705 -11.653 1.00 93.38 103 MET A C 1
ATOM 830 O O . MET A 1 103 ? 9.057 1.934 -11.348 1.00 93.38 103 MET A O 1
ATOM 834 N N . SER A 1 104 ? 11.250 2.206 -10.961 1.00 93.94 104 SER A N 1
ATOM 835 C CA . SER A 1 104 ? 11.087 3.258 -9.949 1.00 93.94 104 SER A CA 1
ATOM 836 C C . SER A 1 104 ? 11.317 4.630 -10.572 1.00 93.94 104 SER A C 1
ATOM 838 O O . SER A 1 104 ? 12.006 4.740 -11.588 1.00 93.94 104 SER A O 1
ATOM 840 N N . GLY A 1 105 ? 10.838 5.693 -9.929 1.00 91.31 105 GLY A N 1
ATOM 841 C CA . GLY A 1 105 ? 11.101 7.046 -10.422 1.00 91.31 105 GLY A CA 1
ATOM 842 C C . GLY A 1 105 ? 12.583 7.413 -10.397 1.00 91.31 105 GLY A C 1
ATOM 843 O O . GLY A 1 105 ? 13.023 8.231 -11.197 1.00 91.31 105 GLY A O 1
ATOM 844 N N . LYS A 1 106 ? 13.385 6.786 -9.523 1.00 90.31 106 LYS A N 1
ATOM 845 C CA . LYS A 1 106 ? 14.847 6.902 -9.592 1.00 90.31 106 LYS A CA 1
ATOM 846 C C . LYS A 1 106 ? 15.394 6.318 -10.894 1.00 90.31 106 LYS A C 1
ATOM 848 O O . LYS A 1 106 ? 16.054 7.038 -11.628 1.00 90.31 106 LYS A O 1
ATOM 853 N N . THR A 1 107 ? 15.058 5.065 -11.203 1.00 89.06 107 THR A N 1
ATOM 854 C CA . THR A 1 107 ? 15.505 4.411 -12.441 1.00 89.06 107 THR A CA 1
ATOM 855 C C . THR A 1 107 ? 15.030 5.167 -13.679 1.00 89.06 107 THR A C 1
ATOM 857 O O . THR A 1 107 ? 15.806 5.353 -14.606 1.00 89.06 107 THR A O 1
ATOM 860 N N . SER A 1 108 ? 13.795 5.674 -13.671 1.00 88.31 108 SER A N 1
ATOM 861 C CA . SER A 1 108 ? 13.283 6.471 -14.785 1.00 88.31 108 SER A CA 1
ATOM 862 C C . SER A 1 108 ? 14.094 7.741 -15.034 1.00 88.31 108 SER A C 1
ATOM 864 O O . SER A 1 108 ? 14.309 8.084 -16.193 1.00 88.31 108 SER A O 1
ATOM 866 N N . ARG A 1 109 ? 14.524 8.450 -13.982 1.00 86.25 109 ARG A N 1
ATOM 867 C CA . ARG A 1 109 ? 15.350 9.656 -14.140 1.00 86.25 109 ARG A CA 1
ATOM 868 C C . ARG A 1 109 ? 16.739 9.320 -14.659 1.00 86.25 109 ARG A C 1
ATOM 870 O O . ARG A 1 109 ? 17.181 9.961 -15.603 1.00 86.25 109 ARG A O 1
ATOM 877 N N . ASP A 1 110 ? 17.364 8.281 -14.109 1.00 87.06 110 ASP A N 1
ATOM 878 C CA . ASP A 1 110 ? 18.679 7.820 -14.564 1.00 87.06 110 ASP A CA 1
ATOM 879 C C . ASP A 1 110 ? 18.632 7.465 -16.074 1.00 87.06 110 ASP A C 1
ATOM 881 O O . ASP A 1 110 ? 19.499 7.870 -16.846 1.00 87.06 110 ASP A O 1
ATOM 885 N N . MET A 1 111 ? 17.566 6.788 -16.529 1.00 85.56 111 MET A N 1
ATOM 886 C CA . MET A 1 111 ? 17.346 6.465 -17.950 1.00 85.56 111 MET A CA 1
ATOM 887 C C . MET A 1 111 ? 17.026 7.695 -18.812 1.00 85.56 111 MET A C 1
ATOM 889 O O . MET A 1 111 ? 17.429 7.755 -19.974 1.00 85.56 111 MET A O 1
ATOM 893 N N . GLN A 1 112 ? 16.300 8.678 -18.270 1.00 82.75 112 GLN A N 1
ATOM 894 C CA . GLN A 1 112 ? 16.017 9.936 -18.963 1.00 82.75 112 GLN A CA 1
ATOM 895 C C . GLN A 1 112 ? 17.304 10.719 -19.233 1.00 82.75 112 GLN A C 1
ATOM 897 O O . GLN A 1 112 ? 17.497 11.211 -20.342 1.00 82.75 112 GLN A O 1
ATOM 902 N N . GLU A 1 113 ? 18.182 10.811 -18.233 1.00 83.25 113 GLU A N 1
ATOM 903 C CA . GLU A 1 113 ? 19.488 11.467 -18.343 1.00 83.25 113 GLU A CA 1
ATOM 904 C C . GLU A 1 113 ? 20.400 10.757 -19.353 1.00 83.25 113 GLU A C 1
ATOM 906 O O . GLU A 1 113 ? 21.132 11.417 -20.089 1.00 83.25 113 GLU A O 1
ATOM 911 N N . ALA A 1 114 ? 20.305 9.427 -19.448 1.00 84.62 114 ALA A N 1
ATOM 912 C CA . ALA A 1 114 ? 21.021 8.622 -20.438 1.00 84.62 114 ALA A CA 1
ATOM 913 C C . ALA A 1 114 ? 20.417 8.682 -21.860 1.00 84.62 114 ALA A C 1
ATOM 915 O O . ALA A 1 114 ? 21.041 8.214 -22.811 1.00 84.62 114 ALA A O 1
ATOM 916 N N . GLY A 1 115 ? 19.219 9.256 -22.033 1.00 78.88 115 GLY A N 1
ATOM 917 C CA . GLY A 1 115 ? 18.517 9.298 -23.321 1.00 78.88 115 GLY A CA 1
ATOM 918 C C . GLY A 1 115 ? 17.884 7.964 -23.747 1.00 78.88 115 GLY A C 1
ATOM 919 O O . GLY A 1 115 ? 17.609 7.767 -24.928 1.00 78.88 115 GLY A O 1
ATOM 920 N N . GLU A 1 116 ? 17.634 7.050 -22.805 1.00 76.62 116 GLU A N 1
ATOM 921 C CA . GLU A 1 116 ? 17.218 5.659 -23.062 1.00 76.62 116 GLU A CA 1
ATOM 922 C C . GLU A 1 116 ? 15.695 5.414 -22.959 1.00 76.62 116 GLU A C 1
ATOM 924 O O . GLU A 1 116 ? 15.234 4.285 -23.102 1.00 76.62 116 GLU A O 1
ATOM 929 N N . LEU A 1 117 ? 14.871 6.448 -22.743 1.00 66.56 117 LEU A N 1
ATOM 930 C CA . LEU A 1 117 ? 13.409 6.318 -22.555 1.00 66.56 117 LEU A CA 1
ATOM 931 C C . LEU A 1 117 ? 12.591 6.118 -23.852 1.00 66.56 117 LEU A C 1
ATOM 933 O O . LEU A 1 117 ? 11.388 6.387 -23.886 1.00 66.56 117 LEU A O 1
ATOM 937 N N . VAL A 1 118 ? 13.201 5.651 -24.941 1.00 63.84 118 VAL A N 1
ATOM 938 C CA . VAL A 1 118 ? 12.489 5.471 -26.217 1.00 63.84 118 VAL A CA 1
ATOM 939 C C . VAL A 1 118 ? 11.384 4.416 -26.052 1.00 63.84 118 VAL A C 1
ATOM 941 O O . VAL A 1 118 ? 11.658 3.279 -25.683 1.00 63.84 118 VAL A O 1
ATOM 944 N N . ASN A 1 119 ? 10.135 4.794 -26.351 1.00 69.44 119 ASN A N 1
ATOM 945 C CA . ASN A 1 119 ? 8.918 3.978 -26.185 1.00 69.44 119 ASN A CA 1
ATOM 946 C C . ASN A 1 119 ? 8.521 3.649 -24.730 1.00 69.44 119 ASN A C 1
ATOM 948 O O . ASN A 1 119 ? 7.788 2.686 -24.502 1.00 69.44 119 ASN A O 1
ATOM 952 N N . MET A 1 120 ? 8.962 4.444 -23.752 1.00 74.56 120 MET A N 1
ATOM 953 C CA . MET A 1 120 ? 8.527 4.318 -22.356 1.00 74.56 120 MET A CA 1
ATOM 954 C C . MET A 1 120 ? 7.313 5.209 -22.041 1.00 74.56 120 MET A C 1
ATOM 956 O O . MET A 1 120 ? 7.112 6.229 -22.706 1.00 74.56 120 MET A O 1
ATOM 960 N N . PRO A 1 121 ? 6.505 4.863 -21.018 1.00 79.69 121 PRO A N 1
ATOM 961 C CA . PRO A 1 121 ? 5.478 5.760 -20.494 1.00 79.69 121 PRO A CA 1
ATOM 962 C C . PRO A 1 121 ? 6.075 7.102 -20.049 1.00 79.69 121 PRO A C 1
ATOM 964 O O . PRO A 1 121 ? 7.222 7.161 -19.605 1.00 79.69 121 PRO A O 1
ATOM 967 N N . ASP A 1 122 ? 5.285 8.175 -20.119 1.00 82.25 122 ASP A N 1
ATOM 968 C CA . ASP A 1 122 ? 5.700 9.468 -19.571 1.00 82.25 122 ASP A CA 1
ATOM 969 C C . ASP A 1 122 ? 5.835 9.377 -18.043 1.00 82.25 122 ASP A C 1
ATOM 971 O O . ASP A 1 122 ? 4.857 9.214 -17.310 1.00 82.25 122 ASP A O 1
ATOM 975 N N . CYS A 1 123 ? 7.073 9.480 -17.568 1.00 84.19 123 CYS A N 1
ATOM 976 C CA . CYS A 1 123 ? 7.428 9.417 -16.155 1.00 84.19 123 CYS A CA 1
ATOM 977 C C . CYS A 1 123 ? 7.844 10.780 -15.581 1.00 84.19 123 CYS A C 1
ATOM 979 O O . CYS A 1 123 ? 8.381 10.845 -14.475 1.00 84.19 123 CYS A O 1
ATOM 981 N N . SER A 1 124 ? 7.582 11.884 -16.285 1.00 83.44 124 SER A N 1
ATOM 982 C CA . SER A 1 124 ? 7.969 13.236 -15.851 1.00 83.44 124 SER A CA 1
ATOM 983 C C . SER A 1 124 ? 7.401 13.635 -14.479 1.00 83.44 124 SER A C 1
ATOM 985 O O . SER A 1 124 ? 8.061 14.334 -13.711 1.00 83.44 124 SER A O 1
ATOM 987 N N . ALA A 1 125 ? 6.206 13.151 -14.130 1.00 87.56 125 ALA A N 1
ATOM 988 C CA . ALA A 1 125 ? 5.550 13.416 -12.846 1.00 87.56 125 ALA A CA 1
ATOM 989 C C . ALA A 1 125 ? 5.987 12.476 -11.698 1.00 87.56 125 ALA A C 1
ATOM 991 O O . ALA A 1 125 ? 5.480 12.585 -10.579 1.00 87.56 125 ALA A O 1
ATOM 992 N N . MET A 1 126 ? 6.894 11.533 -11.959 1.00 92.12 126 MET A N 1
ATOM 993 C CA . MET A 1 126 ? 7.208 10.424 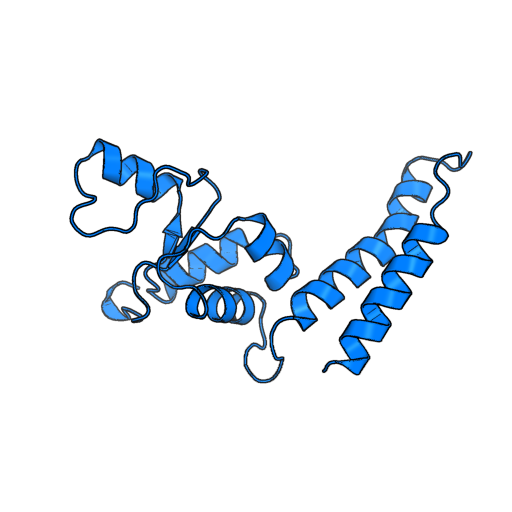-11.058 1.00 92.12 126 MET A CA 1
ATOM 994 C C . MET A 1 126 ? 8.199 10.825 -9.953 1.00 92.12 126 MET A C 1
ATOM 996 O O . MET A 1 126 ? 9.327 11.255 -10.221 1.00 92.12 126 MET A O 1
ATOM 1000 N N . LYS A 1 127 ? 7.826 10.631 -8.680 1.00 93.88 127 LYS A N 1
ATOM 1001 C CA . LYS A 1 127 ? 8.751 10.850 -7.553 1.00 93.88 127 LYS A CA 1
ATOM 1002 C C . LYS A 1 127 ? 9.765 9.711 -7.437 1.00 93.88 127 LYS A C 1
ATOM 1004 O O . LYS A 1 127 ? 9.501 8.611 -7.915 1.00 93.88 127 LYS A O 1
ATOM 1009 N N . PRO A 1 128 ? 10.938 9.929 -6.804 1.00 92.75 128 PRO A N 1
ATOM 1010 C CA . PRO A 1 128 ? 11.958 8.887 -6.631 1.00 92.75 128 PRO A CA 1
ATOM 1011 C C . PRO A 1 128 ? 11.434 7.554 -6.087 1.00 92.75 128 PRO A 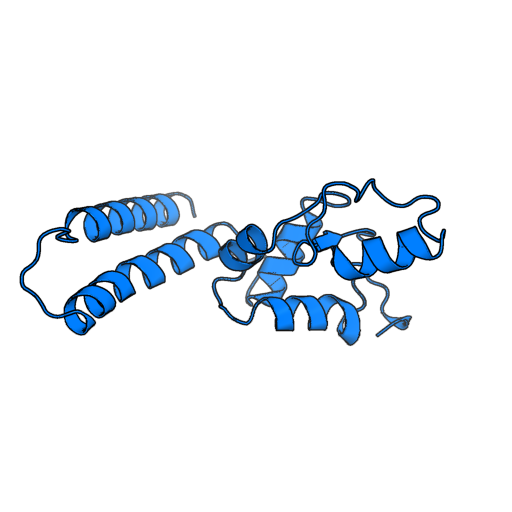C 1
ATOM 1013 O O . PRO A 1 128 ? 11.892 6.496 -6.514 1.00 92.75 128 PRO A O 1
ATOM 1016 N N . GLU A 1 129 ? 10.490 7.632 -5.159 1.00 93.25 129 GLU A N 1
ATOM 1017 C CA . GLU A 1 129 ? 9.877 6.517 -4.452 1.00 93.25 129 GLU A CA 1
ATOM 1018 C C . GLU A 1 129 ? 8.598 5.971 -5.106 1.00 93.25 129 GLU A C 1
ATOM 1020 O O . GLU A 1 129 ? 8.016 5.031 -4.574 1.00 93.25 129 GLU A O 1
ATOM 1025 N N . ASP A 1 130 ? 8.160 6.518 -6.238 1.00 95.69 130 ASP A N 1
ATOM 1026 C CA . ASP A 1 130 ? 7.014 5.992 -6.983 1.00 95.69 130 ASP A CA 1
ATOM 1027 C C . ASP A 1 130 ? 7.450 4.859 -7.928 1.00 95.69 130 ASP A C 1
ATOM 1029 O O . ASP A 1 130 ? 8.646 4.659 -8.176 1.00 95.69 130 ASP A O 1
ATOM 1033 N N . TYR A 1 131 ? 6.478 4.105 -8.449 1.00 96.19 131 TYR A N 1
ATOM 1034 C CA . TYR A 1 131 ? 6.700 2.929 -9.292 1.00 96.19 131 TYR A CA 1
ATOM 1035 C C . TYR A 1 131 ? 5.736 2.874 -10.474 1.00 96.19 131 TYR A C 1
ATOM 1037 O O . TYR A 1 131 ? 4.628 3.391 -10.410 1.00 96.19 131 TYR A O 1
ATOM 1045 N N . ILE A 1 132 ? 6.158 2.216 -11.547 1.00 95.38 132 ILE A N 1
ATOM 1046 C CA . ILE A 1 132 ? 5.348 1.957 -12.736 1.00 95.38 132 ILE A CA 1
ATOM 1047 C C . ILE A 1 132 ? 5.635 0.541 -13.226 1.00 95.38 132 ILE A C 1
ATOM 1049 O O . ILE A 1 132 ? 6.793 0.124 -13.284 1.00 95.38 132 ILE A O 1
ATOM 1053 N N . LEU A 1 133 ? 4.586 -0.215 -13.547 1.00 95.38 133 LEU A N 1
ATOM 1054 C CA . LEU A 1 133 ? 4.722 -1.487 -14.252 1.00 95.38 133 LEU A CA 1
ATOM 1055 C C . LEU A 1 133 ? 4.763 -1.185 -15.751 1.00 95.38 133 LEU A C 1
ATOM 1057 O O . LEU A 1 133 ? 3.755 -0.780 -16.321 1.00 95.38 133 LEU A O 1
ATOM 1061 N N . VAL A 1 134 ? 5.931 -1.341 -16.365 1.00 91.75 134 VAL A N 1
ATOM 1062 C CA . VAL A 1 134 ? 6.179 -0.978 -17.769 1.00 91.75 134 VAL A CA 1
ATOM 1063 C C . VAL A 1 134 ? 5.717 -2.083 -18.717 1.00 91.75 134 VAL A C 1
ATOM 1065 O O . VAL A 1 134 ? 5.269 -1.811 -19.825 1.00 91.75 134 VAL A O 1
ATOM 1068 N N . ASN A 1 135 ? 5.802 -3.337 -18.272 1.00 87.56 135 ASN A N 1
ATOM 1069 C CA . ASN A 1 135 ? 5.340 -4.491 -19.027 1.00 87.56 135 ASN A CA 1
ATOM 1070 C C . ASN A 1 135 ? 4.617 -5.473 -18.098 1.00 87.56 135 ASN A C 1
ATOM 1072 O O . ASN A 1 135 ? 5.099 -5.791 -17.010 1.00 87.56 135 ASN A O 1
ATOM 1076 N N . GLU A 1 136 ? 3.460 -5.961 -18.538 1.00 85.38 136 GLU A N 1
ATOM 1077 C CA . GLU A 1 136 ? 2.664 -6.969 -17.833 1.00 85.38 136 GLU A CA 1
ATOM 1078 C C . GLU A 1 136 ? 3.222 -8.393 -17.972 1.00 85.38 136 GLU A C 1
ATOM 1080 O O . GLU A 1 136 ? 2.765 -9.309 -17.283 1.00 85.38 136 GLU A O 1
ATOM 1085 N N . HIS A 1 137 ? 4.201 -8.596 -18.852 1.00 83.44 137 HIS A N 1
ATOM 1086 C CA . HIS A 1 137 ? 4.890 -9.865 -19.015 1.00 83.44 137 HIS A CA 1
ATOM 1087 C C . HIS A 1 137 ? 6.040 -9.998 -18.016 1.00 83.44 137 HIS A C 1
ATOM 1089 O O . HIS A 1 137 ? 6.920 -9.144 -17.917 1.00 83.44 137 HIS A O 1
ATOM 1095 N N . GLN A 1 138 ? 6.012 -11.105 -17.277 1.00 84.50 138 GLN A N 1
ATOM 1096 C CA . GLN A 1 138 ? 7.083 -11.515 -16.381 1.00 84.50 138 GLN A CA 1
ATOM 1097 C C . GLN A 1 138 ? 8.252 -12.054 -17.212 1.00 84.50 138 GLN A C 1
ATOM 1099 O O . GLN A 1 138 ? 8.085 -13.062 -17.901 1.00 84.50 138 GLN A O 1
ATOM 1104 N N . ASP A 1 139 ? 9.418 -11.423 -17.114 1.00 80.31 139 ASP A N 1
ATOM 1105 C CA . ASP A 1 139 ? 10.638 -11.907 -17.752 1.00 80.31 139 ASP A CA 1
ATOM 1106 C C . ASP A 1 139 ? 11.409 -12.794 -16.771 1.00 80.31 139 ASP A C 1
ATOM 1108 O O . ASP A 1 139 ? 12.113 -12.315 -15.886 1.00 80.31 139 ASP A O 1
ATOM 1112 N N . ARG A 1 140 ? 11.232 -14.111 -16.885 1.00 71.69 140 ARG A N 1
ATOM 1113 C CA . ARG A 1 140 ? 11.865 -15.072 -15.968 1.00 71.69 140 ARG A CA 1
ATOM 1114 C C . ARG A 1 140 ? 13.350 -15.293 -16.247 1.00 71.69 140 ARG A C 1
ATOM 1116 O O . ARG A 1 140 ? 14.006 -15.882 -15.395 1.00 71.69 140 ARG A O 1
ATOM 1123 N N . ASP A 1 141 ? 13.853 -14.827 -17.388 1.00 65.25 141 ASP A N 1
ATOM 1124 C CA . ASP A 1 141 ? 15.250 -15.003 -17.791 1.00 65.25 141 ASP A CA 1
ATOM 1125 C C . ASP A 1 141 ? 16.138 -13.846 -17.291 1.00 65.25 141 ASP A C 1
ATOM 1127 O O . ASP A 1 141 ? 17.364 -13.949 -17.304 1.00 65.25 141 ASP A O 1
ATOM 1131 N N . ALA A 1 142 ? 15.523 -12.759 -16.808 1.00 57.56 142 ALA A N 1
ATOM 1132 C CA . ALA A 1 142 ? 16.190 -11.589 -16.235 1.00 57.56 142 ALA A CA 1
ATOM 1133 C C . ALA A 1 142 ? 16.372 -11.641 -14.698 1.00 57.56 142 ALA A C 1
ATOM 1135 O O . ALA A 1 142 ? 16.853 -10.661 -14.119 1.00 57.56 142 ALA A O 1
ATOM 1136 N N . ALA A 1 143 ? 15.953 -12.735 -14.046 1.00 53.22 143 ALA A N 1
ATOM 1137 C CA . ALA A 1 143 ? 15.949 -12.909 -12.587 1.00 53.22 143 ALA A CA 1
ATOM 1138 C C . ALA A 1 143 ? 17.188 -13.633 -12.030 1.00 53.22 143 ALA A C 1
ATOM 1140 O O . ALA A 1 143 ? 17.671 -14.582 -12.686 1.00 53.22 143 ALA A O 1
#

Radius of gyration: 18.56 Å; chains: 1; bounding box: 40×33×56 Å

Secondary structure (DSSP, 8-state):
-HHHHHHHHHHHHHHHHT--TT--S-HHHHHHHHHHHHHHHHHHHHTTS-TTT-SSHHHHHHHHHHHSTTS-B-HHHHHHHH-SSTHHHHHHHHHHTS-EEEEEHHHHHHHHHTT--TT----TT--TT-EEEEEEEE-TT--

Foldseek 3Di:
DVVVLVVLVVVLVVLVVPQDPPDPDDPVVNVVSCPVNLLSQLVNLCVVDDCVQAVALLSQLLVVLLVPALDKAAPVNSCSNSSDPCSVVSVVCCVQVFQFQKDALLNVVVCVVVVNCVPFRDCVVGDRRIMHRRDPDTDNVRD

pLDDT: mean 90.8, std 8.62, range [53.22, 97.94]

Sequence (143 aa):
MALKKAQLKQQLIQLLAAFETGSRADLRTQVLSLLPVWDTLKELGTSLVPADMAKSARDRILFYLRQYPCQIISHKEIMIVAGISEWARRVRELRVEYGWSIMSGKTSRDMQEAGELVNMPDCSAMKPEDYILVNEHQDRDAA